Protein AF-A0A820NZB7-F1 (afdb_monomer_lite)

Radius of gyration: 12.85 Å; chains: 1; bounding box: 28×29×35 Å

Organism: NCBI:txid392033

pLDDT: mean 84.29, std 10.41, range [55.25, 95.19]

Foldseek 3Di:
DKDKDDPPVVPDPQKIKIKDAAAAPDKDKDKDFAPDVPKAFQFKDKPHRTQDGPVDPPPRDPQWDWDADPVRNMIIIIHHGDIIIMMTHMD

Sequence (91 aa):
LVSYTRDERDTISNSILLRVTIPPNAQARIMFEPLFVGGQCKALIEGNKVIWSSDVNTMNDQGFSIEKDSTTGLMTVHIGSGQYEFQALWQ

Structure (mmCIF, N/CA/C/O backbone):
data_AF-A0A820NZB7-F1
#
_entry.id   AF-A0A820NZB7-F1
#
loop_
_atom_site.group_PDB
_atom_site.id
_atom_site.type_symbol
_atom_site.label_atom_id
_atom_site.label_alt_id
_atom_site.label_comp_id
_atom_site.label_asym_id
_atom_site.label_entity_id
_atom_site.label_seq_id
_atom_site.pdbx_PDB_ins_code
_atom_site.Cartn_x
_atom_site.Cartn_y
_atom_site.Cartn_z
_atom_site.occupancy
_atom_site.B_iso_or_equiv
_atom_site.auth_seq_id
_atom_site.auth_comp_id
_atom_site.auth_asym_id
_atom_site.auth_atom_id
_atom_site.pdbx_PDB_model_num
ATOM 1 N N . LEU A 1 1 ? 5.450 -9.716 -8.973 1.00 75.88 1 LEU A N 1
ATOM 2 C CA . LEU A 1 1 ? 5.278 -10.589 -7.786 1.00 75.88 1 LEU A CA 1
ATOM 3 C C . LEU A 1 1 ? 4.432 -9.825 -6.783 1.00 75.88 1 LEU A C 1
ATOM 5 O O . LEU A 1 1 ? 4.680 -8.636 -6.614 1.00 75.88 1 LEU A O 1
ATOM 9 N N . VAL A 1 2 ? 3.438 -10.470 -6.179 1.00 82.62 2 VAL A N 1
ATOM 10 C CA . VAL A 1 2 ? 2.617 -9.887 -5.111 1.00 82.62 2 VAL A CA 1
ATOM 11 C C . VAL A 1 2 ? 2.697 -10.841 -3.930 1.00 82.62 2 VAL A C 1
ATOM 13 O O . VAL A 1 2 ? 2.469 -12.037 -4.106 1.00 82.62 2 VAL A O 1
ATOM 16 N N . SER A 1 3 ? 3.044 -10.336 -2.754 1.00 84.62 3 SER A N 1
ATOM 17 C CA . SER A 1 3 ? 2.948 -11.091 -1.509 1.00 84.62 3 SER A CA 1
ATOM 18 C C . SER A 1 3 ? 2.367 -10.211 -0.418 1.00 84.62 3 SER A C 1
ATOM 20 O O . SER A 1 3 ? 2.636 -9.013 -0.354 1.00 84.62 3 SER A O 1
ATOM 22 N N . TYR A 1 4 ? 1.545 -10.809 0.434 1.00 81.62 4 TYR A N 1
ATOM 23 C CA . TYR A 1 4 ? 0.967 -10.133 1.582 1.00 81.62 4 TYR A CA 1
ATOM 24 C C . TYR A 1 4 ? 1.267 -10.940 2.837 1.00 81.62 4 TYR A C 1
ATOM 26 O O . TYR A 1 4 ? 1.377 -12.168 2.806 1.00 81.62 4 TYR A O 1
ATOM 34 N N . THR A 1 5 ? 1.418 -10.243 3.950 1.00 79.25 5 THR A N 1
ATOM 35 C CA . THR A 1 5 ? 1.598 -10.848 5.261 1.00 79.25 5 THR A CA 1
ATOM 36 C C . THR A 1 5 ? 0.817 -9.999 6.247 1.00 79.25 5 THR A C 1
ATOM 38 O O . THR A 1 5 ? 0.997 -8.783 6.328 1.00 79.25 5 THR A O 1
ATOM 41 N N . ARG A 1 6 ? -0.107 -10.633 6.968 1.00 73.00 6 ARG A N 1
ATOM 42 C CA . ARG A 1 6 ? -0.639 -10.035 8.191 1.00 73.00 6 ARG A CA 1
ATOM 43 C C . ARG A 1 6 ? 0.522 -9.988 9.175 1.00 73.00 6 ARG A C 1
ATOM 45 O O . ARG A 1 6 ? 1.294 -10.938 9.194 1.00 73.00 6 ARG A O 1
ATOM 52 N N . ASP A 1 7 ? 0.693 -8.917 9.939 1.00 65.12 7 ASP A N 1
ATOM 53 C CA . ASP A 1 7 ? 1.751 -8.896 10.953 1.00 65.12 7 ASP A CA 1
ATOM 54 C C . ASP A 1 7 ? 1.447 -9.958 12.032 1.00 65.12 7 ASP A C 1
ATOM 56 O O . ASP A 1 7 ? 0.738 -9.704 12.998 1.00 65.12 7 ASP A O 1
ATOM 60 N N . GLU A 1 8 ? 1.916 -11.194 11.826 1.00 55.25 8 GLU A N 1
ATOM 61 C CA . GLU A 1 8 ? 1.650 -12.364 12.682 1.00 55.25 8 GLU A CA 1
ATOM 62 C C . GLU A 1 8 ? 2.309 -12.244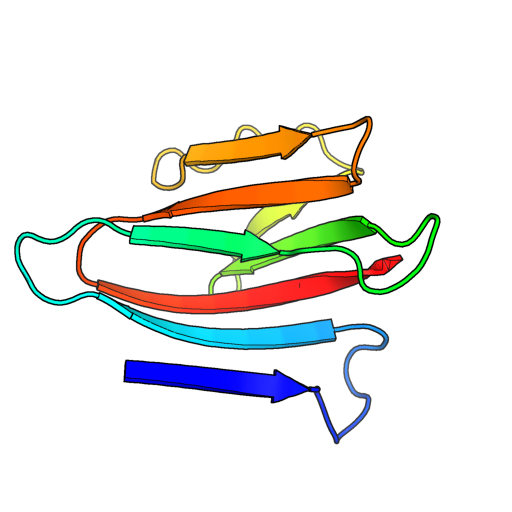 14.061 1.00 55.25 8 GLU A C 1
ATOM 64 O O . GLU A 1 8 ? 2.067 -13.064 14.944 1.00 55.25 8 GLU A O 1
ATOM 69 N N . ARG A 1 9 ? 3.165 -11.233 14.245 1.00 61.38 9 ARG A N 1
ATOM 70 C CA . ARG A 1 9 ? 3.829 -10.944 15.516 1.00 61.38 9 ARG A CA 1
ATOM 71 C C . ARG A 1 9 ? 3.055 -9.943 16.370 1.00 61.38 9 ARG A C 1
ATOM 73 O O . ARG A 1 9 ? 3.526 -9.639 17.463 1.00 61.38 9 ARG A O 1
ATOM 80 N N . ASP A 1 10 ? 1.917 -9.434 15.879 1.00 56.62 10 ASP A N 1
ATOM 81 C CA . ASP A 1 10 ? 1.092 -8.406 16.533 1.00 56.62 10 ASP A CA 1
ATOM 82 C C . ASP A 1 10 ? 1.902 -7.178 16.993 1.00 56.62 10 ASP A C 1
ATOM 84 O O . ASP A 1 10 ? 1.495 -6.443 17.894 1.00 56.62 10 ASP A O 1
ATOM 88 N N . THR A 1 11 ? 3.058 -6.914 16.371 1.00 66.62 11 THR A N 1
ATOM 89 C CA . THR A 1 11 ? 3.874 -5.746 16.714 1.00 66.62 11 THR A CA 1
ATOM 90 C C . THR A 1 11 ? 3.144 -4.450 16.389 1.00 66.62 11 THR A C 1
ATOM 92 O O . THR A 1 11 ? 3.301 -3.463 17.109 1.00 66.62 11 THR A O 1
ATOM 95 N N . ILE A 1 12 ? 2.317 -4.459 15.338 1.00 72.44 12 ILE A N 1
ATOM 96 C CA . ILE A 1 12 ? 1.436 -3.353 14.972 1.00 72.44 12 ILE A CA 1
ATOM 97 C C . ILE A 1 12 ? 0.027 -3.901 14.717 1.00 72.44 12 ILE A C 1
ATOM 99 O O . ILE A 1 12 ? -0.252 -4.512 13.679 1.00 72.44 12 ILE A O 1
ATOM 103 N N . SER A 1 13 ? -0.871 -3.667 15.677 1.00 77.75 13 SER A N 1
ATOM 104 C CA . SER A 1 13 ? -2.263 -4.118 15.615 1.00 77.75 13 SER A CA 1
ATOM 105 C C . SER A 1 13 ? -2.985 -3.587 14.373 1.00 77.75 13 SER A C 1
ATOM 107 O O . SER A 1 13 ? -2.791 -2.442 13.967 1.00 77.75 13 SER A O 1
ATOM 109 N N . ASN A 1 14 ? -3.854 -4.422 13.796 1.00 84.00 14 ASN A N 1
ATOM 110 C CA . ASN A 1 14 ? -4.680 -4.102 12.625 1.00 84.00 14 ASN A CA 1
ATOM 111 C C . ASN A 1 14 ? -3.876 -3.631 11.402 1.00 84.00 14 ASN A C 1
ATOM 113 O O . ASN A 1 14 ? -4.323 -2.759 10.658 1.00 84.00 14 ASN A O 1
ATOM 117 N N . SER A 1 15 ? -2.695 -4.215 11.182 1.00 87.44 15 SER A N 1
ATOM 118 C CA . SER A 1 15 ? -1.845 -3.888 10.039 1.00 87.44 15 SER A CA 1
ATOM 119 C C . SER A 1 15 ? -1.739 -5.019 9.014 1.00 87.44 15 SER A C 1
ATOM 121 O O . SER A 1 15 ? -1.793 -6.209 9.342 1.00 87.44 15 SER A O 1
ATOM 123 N N . ILE A 1 16 ? -1.589 -4.634 7.747 1.00 87.75 16 ILE A N 1
ATOM 124 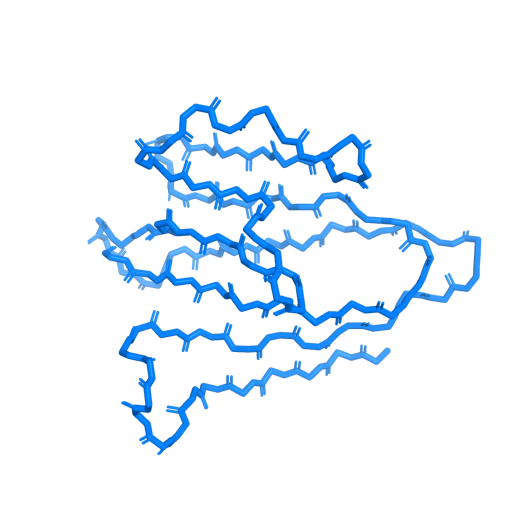C CA . ILE A 1 16 ? -1.272 -5.534 6.635 1.00 87.75 16 ILE A CA 1
ATOM 125 C C . ILE A 1 16 ? -0.004 -5.023 5.964 1.00 87.75 16 ILE A C 1
ATOM 127 O O . ILE A 1 16 ? 0.046 -3.863 5.554 1.00 87.75 16 ILE A O 1
ATOM 131 N N . LEU A 1 17 ? 0.991 -5.899 5.816 1.00 89.75 17 LEU A N 1
ATOM 132 C CA . LEU A 1 17 ? 2.182 -5.646 5.015 1.00 89.75 17 LEU A CA 1
ATOM 133 C C . LEU A 1 17 ? 1.986 -6.240 3.616 1.00 89.75 17 LEU A C 1
ATOM 135 O O . LEU A 1 17 ? 1.792 -7.446 3.459 1.00 89.75 17 LEU A O 1
ATOM 139 N N . LEU A 1 18 ? 2.051 -5.394 2.596 1.00 91.19 18 LEU A N 1
ATOM 140 C CA . LEU A 1 18 ? 1.934 -5.755 1.191 1.00 91.19 18 LEU A CA 1
ATOM 141 C C . LEU A 1 18 ? 3.243 -5.438 0.476 1.00 91.19 18 LEU A C 1
ATOM 143 O O . LEU A 1 18 ? 3.678 -4.292 0.426 1.00 91.19 18 LEU A O 1
ATOM 147 N N . ARG A 1 19 ? 3.836 -6.452 -0.148 1.00 93.12 19 ARG A N 1
ATOM 148 C CA . ARG A 1 19 ? 5.002 -6.304 -1.016 1.00 93.12 19 ARG A CA 1
ATOM 149 C C . ARG A 1 19 ? 4.590 -6.524 -2.454 1.00 93.12 19 ARG A C 1
ATOM 151 O O . ARG A 1 19 ? 3.986 -7.542 -2.804 1.00 93.12 19 ARG A O 1
ATOM 158 N N . VAL A 1 20 ? 4.949 -5.577 -3.305 1.00 93.00 20 VAL A N 1
ATOM 159 C CA . VAL A 1 20 ? 4.611 -5.623 -4.721 1.00 93.00 20 VAL A CA 1
ATOM 160 C C . VAL A 1 20 ? 5.836 -5.314 -5.571 1.00 93.00 20 VAL A C 1
ATOM 162 O O . VAL A 1 20 ? 6.682 -4.486 -5.239 1.00 93.00 20 VAL A O 1
ATOM 165 N N . THR A 1 21 ? 5.939 -6.001 -6.701 1.00 95.12 21 THR A N 1
ATOM 166 C CA . THR A 1 21 ? 6.912 -5.692 -7.747 1.00 95.12 21 THR A CA 1
ATOM 167 C C . THR A 1 21 ? 6.175 -5.497 -9.056 1.00 95.12 21 THR A C 1
ATOM 169 O O . THR A 1 21 ? 5.592 -6.456 -9.579 1.00 95.12 21 THR A O 1
ATOM 172 N N . ILE A 1 22 ? 6.229 -4.270 -9.569 1.00 94.44 22 ILE A N 1
ATOM 173 C CA . ILE A 1 22 ? 5.655 -3.863 -10.849 1.00 94.44 22 ILE A CA 1
ATOM 174 C C . ILE A 1 22 ? 6.766 -3.891 -11.905 1.00 94.44 22 ILE A C 1
ATOM 176 O O . ILE A 1 22 ? 7.812 -3.269 -11.694 1.00 94.44 22 ILE A O 1
ATOM 180 N N . PRO A 1 23 ? 6.586 -4.625 -13.019 1.00 94.81 23 PRO A N 1
ATOM 181 C CA . PRO A 1 23 ? 7.619 -4.754 -14.040 1.00 94.81 23 PRO A CA 1
ATOM 182 C C . PRO A 1 23 ? 7.929 -3.408 -14.723 1.00 94.81 23 PRO A C 1
ATOM 184 O O . PRO A 1 23 ? 7.116 -2.482 -14.662 1.00 94.81 23 PRO A O 1
ATOM 187 N N . PRO A 1 24 ? 9.090 -3.284 -15.396 1.00 95.19 24 PRO A N 1
ATOM 188 C CA . PRO A 1 24 ? 9.434 -2.090 -16.166 1.00 95.19 24 PRO A CA 1
ATOM 189 C C . PRO A 1 24 ? 8.354 -1.726 -17.190 1.00 95.19 24 PRO A C 1
ATOM 191 O O . PRO A 1 24 ? 7.765 -2.610 -17.810 1.00 95.19 24 PRO A O 1
ATOM 194 N N . ASN A 1 25 ? 8.135 -0.423 -17.394 1.00 93.38 25 ASN A N 1
ATOM 195 C CA . ASN A 1 25 ? 7.141 0.126 -18.328 1.00 93.38 25 ASN A CA 1
ATOM 196 C C . ASN A 1 25 ? 5.685 -0.288 -18.036 1.00 93.38 25 ASN A C 1
ATOM 198 O O . ASN A 1 25 ? 4.849 -0.274 -18.938 1.00 93.38 25 ASN A O 1
ATOM 202 N N . ALA A 1 26 ? 5.370 -0.641 -16.788 1.00 93.50 26 ALA A N 1
ATOM 203 C CA . ALA A 1 26 ? 4.011 -0.928 -16.347 1.00 93.50 26 ALA A CA 1
ATOM 204 C C . ALA A 1 26 ? 3.559 0.036 -15.245 1.00 93.50 26 ALA A C 1
ATOM 206 O O . ALA A 1 26 ? 4.365 0.606 -14.509 1.00 93.50 26 ALA A O 1
ATOM 207 N N . GLN A 1 27 ? 2.244 0.193 -15.137 1.00 92.75 27 GLN A N 1
ATOM 208 C CA . GLN A 1 27 ? 1.572 0.892 -14.049 1.00 92.75 27 GLN A CA 1
ATOM 209 C C . GLN A 1 27 ? 0.604 -0.074 -13.379 1.00 92.75 27 GLN A C 1
ATOM 211 O O . GLN A 1 27 ? 0.097 -0.999 -14.018 1.00 92.75 27 GLN A O 1
ATOM 216 N N . ALA A 1 28 ? 0.341 0.144 -12.098 1.00 92.38 28 ALA A N 1
ATOM 217 C CA . ALA A 1 28 ? -0.600 -0.662 -11.346 1.00 92.38 28 ALA A CA 1
ATOM 218 C C . ALA A 1 28 ? -1.440 0.187 -10.398 1.00 92.38 28 ALA A C 1
ATOM 220 O O . ALA A 1 28 ? -1.065 1.290 -9.996 1.00 92.38 28 ALA A O 1
ATOM 221 N N . ARG A 1 29 ? -2.594 -0.376 -10.043 1.00 93.94 29 ARG A N 1
ATOM 222 C CA . ARG A 1 29 ? -3.493 0.147 -9.022 1.00 93.94 29 ARG A CA 1
ATOM 223 C C . ARG A 1 29 ? -3.560 -0.878 -7.908 1.00 93.94 29 ARG A C 1
ATOM 225 O O . ARG A 1 29 ? -3.873 -2.039 -8.164 1.00 93.94 29 ARG A O 1
ATOM 232 N N . ILE A 1 30 ? -3.247 -0.448 -6.696 1.00 92.12 30 ILE A N 1
ATOM 233 C CA . ILE A 1 30 ? -3.411 -1.261 -5.496 1.00 92.12 30 ILE A CA 1
ATOM 234 C C . ILE A 1 30 ? -4.647 -0.765 -4.781 1.00 92.12 30 ILE A C 1
ATOM 236 O O . ILE A 1 30 ? -4.760 0.424 -4.499 1.00 92.12 30 ILE A O 1
ATOM 240 N N . MET A 1 31 ? -5.560 -1.686 -4.506 1.00 91.88 31 MET A N 1
ATOM 241 C CA . MET A 1 31 ? -6.823 -1.403 -3.849 1.00 91.88 31 MET A CA 1
ATOM 242 C C . MET A 1 31 ? -6.801 -2.025 -2.456 1.00 91.88 31 MET A C 1
ATOM 244 O O . MET A 1 31 ? -6.598 -3.229 -2.311 1.00 91.88 31 MET A O 1
ATOM 248 N N . PHE A 1 32 ? -6.984 -1.191 -1.440 1.00 90.00 32 PHE A N 1
ATOM 249 C CA . PHE A 1 32 ? -7.166 -1.607 -0.057 1.00 90.00 32 PHE A CA 1
ATOM 250 C C . PHE A 1 32 ? -8.658 -1.538 0.254 1.00 90.00 32 PHE A C 1
ATOM 252 O O . PHE A 1 32 ? -9.211 -0.464 0.504 1.00 90.00 32 PHE A O 1
ATOM 259 N N . GLU A 1 33 ? -9.304 -2.699 0.185 1.00 88.19 33 GLU A N 1
ATOM 260 C CA . GLU A 1 33 ? -10.735 -2.862 0.422 1.00 88.19 33 GLU A CA 1
ATOM 261 C C . GLU A 1 33 ? -11.014 -3.161 1.900 1.00 88.19 33 GLU A C 1
ATOM 263 O O . GLU A 1 33 ? -10.338 -4.007 2.496 1.00 88.19 33 GLU A O 1
ATOM 268 N N . PRO A 1 34 ? -12.004 -2.498 2.514 1.00 84.31 34 PRO A N 1
ATOM 269 C CA . PRO A 1 34 ? -12.388 -2.810 3.878 1.00 84.31 34 PRO A CA 1
ATOM 270 C C . PRO A 1 34 ? -13.087 -4.168 3.960 1.00 84.31 34 PRO A C 1
ATOM 272 O O . PRO A 1 34 ? -14.045 -4.444 3.243 1.00 84.31 34 PRO A O 1
ATOM 275 N N . LEU A 1 35 ? -12.616 -5.019 4.875 1.00 78.31 35 LEU A N 1
ATOM 276 C CA . LEU A 1 35 ? -13.166 -6.366 5.084 1.00 78.31 35 LEU A CA 1
ATOM 27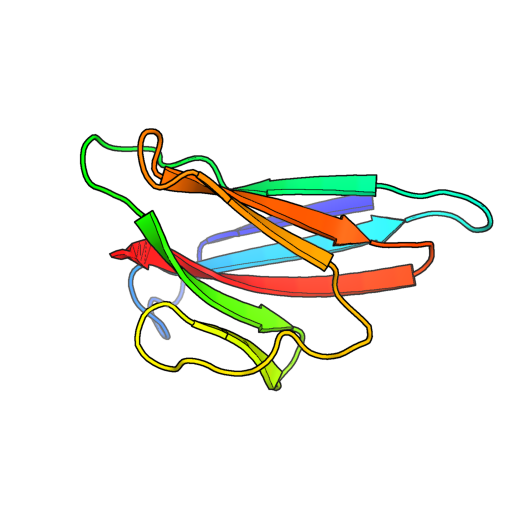7 C C . LEU A 1 35 ? -14.438 -6.376 5.947 1.00 78.31 35 LEU A C 1
ATOM 279 O O . LEU A 1 35 ? -15.178 -7.358 5.947 1.00 78.31 35 LEU A O 1
ATOM 283 N N . PHE A 1 36 ? -14.686 -5.299 6.693 1.00 78.94 36 PHE A N 1
ATOM 284 C CA . PHE A 1 36 ? -15.812 -5.173 7.614 1.00 78.94 36 PHE A CA 1
ATOM 285 C C . PHE A 1 36 ? -16.499 -3.823 7.436 1.00 78.94 36 PHE A C 1
ATOM 287 O O . PHE A 1 36 ? -15.858 -2.822 7.113 1.00 78.94 36 PHE A O 1
ATOM 294 N N . VAL A 1 37 ? -17.806 -3.788 7.699 1.00 76.00 37 VAL A N 1
ATOM 295 C CA . VAL A 1 37 ? -18.591 -2.550 7.677 1.00 76.00 37 VAL A CA 1
ATOM 296 C C . VAL A 1 37 ? -18.021 -1.571 8.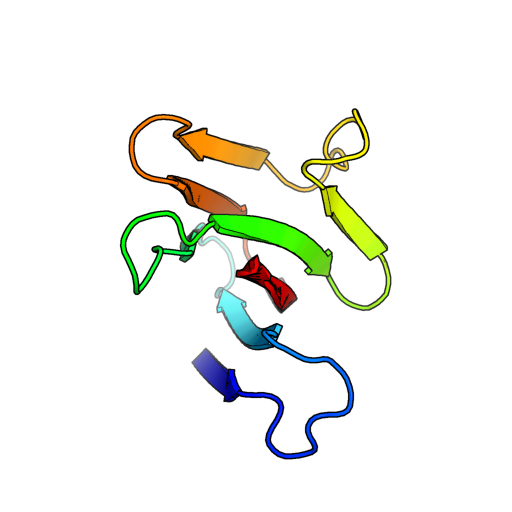705 1.00 76.00 37 VAL A C 1
ATOM 298 O O . VAL A 1 37 ? -17.913 -1.902 9.882 1.00 76.00 37 VAL A O 1
ATOM 301 N N . GLY A 1 38 ? -17.657 -0.372 8.249 1.00 76.19 38 GLY A N 1
ATOM 302 C CA . GLY A 1 38 ? -17.054 0.675 9.079 1.00 76.19 38 GLY A CA 1
ATOM 303 C C . GLY A 1 38 ? -15.532 0.586 9.224 1.00 76.19 38 GLY A C 1
ATOM 304 O O . 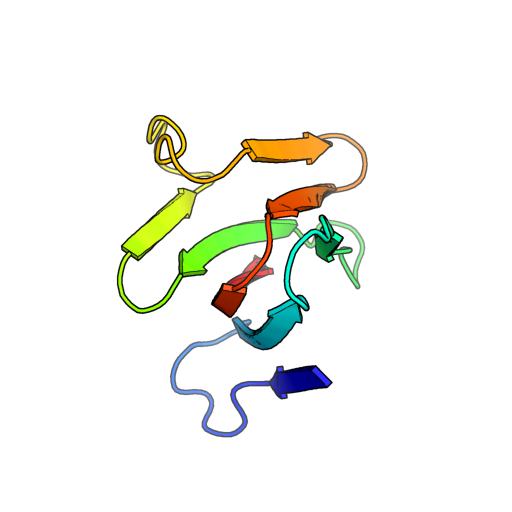GLY A 1 38 ? -14.932 1.562 9.667 1.00 76.19 38 GLY A O 1
ATOM 305 N N . GLY A 1 39 ? -14.914 -0.524 8.803 1.00 82.38 39 GLY A N 1
ATOM 306 C CA . GLY A 1 39 ? -13.462 -0.637 8.732 1.00 82.38 39 GLY A CA 1
ATOM 307 C C . GLY A 1 39 ? -12.913 0.274 7.641 1.00 82.38 39 GLY A C 1
ATOM 308 O O . GLY A 1 39 ? -13.474 0.347 6.551 1.00 82.38 39 GLY A O 1
ATOM 309 N N . GLN A 1 40 ? -11.824 0.983 7.912 1.00 86.88 40 GLN A N 1
ATOM 310 C CA . GLN A 1 40 ? -11.189 1.833 6.907 1.00 86.88 40 GLN A CA 1
ATOM 311 C C . GLN A 1 40 ? -9.685 1.940 7.117 1.00 86.88 40 GLN A C 1
ATOM 313 O O . GLN A 1 40 ? -9.178 1.848 8.235 1.00 86.88 40 GLN A O 1
ATOM 318 N N . CYS A 1 41 ? -8.965 2.194 6.025 1.00 88.69 41 CYS A N 1
ATOM 319 C CA . CYS A 1 41 ? -7.553 2.522 6.114 1.00 88.69 41 CYS A CA 1
ATOM 320 C C . CYS A 1 41 ? -7.398 3.850 6.877 1.00 88.69 41 CYS A C 1
ATOM 322 O O . CYS A 1 41 ? -7.957 4.885 6.484 1.00 88.69 41 CYS A O 1
ATOM 324 N N . LYS A 1 42 ? -6.670 3.790 7.993 1.00 89.31 42 LYS A N 1
ATOM 325 C CA . LYS A 1 42 ? -6.297 4.922 8.842 1.00 89.31 42 LYS A CA 1
ATOM 326 C C . LYS A 1 42 ? -5.015 5.579 8.353 1.00 89.31 42 LYS A C 1
ATOM 328 O O . LYS A 1 42 ? -4.929 6.801 8.314 1.00 89.31 42 LYS A O 1
ATOM 333 N N . ALA A 1 43 ? -4.028 4.776 7.977 1.00 90.31 43 ALA A N 1
ATOM 334 C CA . ALA A 1 43 ? -2.762 5.274 7.470 1.00 90.31 43 ALA A CA 1
ATOM 335 C C . ALA A 1 43 ? -2.110 4.261 6.535 1.00 90.31 43 ALA A C 1
ATOM 337 O O . ALA A 1 43 ? -2.262 3.050 6.700 1.00 90.31 43 ALA A O 1
ATOM 338 N N . LEU A 1 44 ? -1.359 4.789 5.577 1.00 90.94 44 LEU A N 1
ATOM 339 C CA . LEU A 1 44 ? -0.567 4.019 4.640 1.00 90.94 44 LEU A CA 1
ATOM 340 C C . LEU A 1 44 ? 0.887 4.480 4.725 1.00 90.94 44 LEU A C 1
ATOM 342 O O . LEU A 1 44 ? 1.191 5.669 4.585 1.00 90.94 44 LEU A O 1
ATOM 346 N N . ILE A 1 45 ? 1.773 3.522 4.966 1.00 91.12 45 ILE A N 1
ATOM 347 C CA . ILE A 1 45 ? 3.210 3.730 5.123 1.00 91.12 45 ILE A CA 1
ATOM 348 C C . ILE A 1 45 ? 3.911 2.983 3.992 1.00 91.12 45 ILE A C 1
ATOM 350 O O . ILE A 1 45 ? 3.565 1.839 3.712 1.00 91.12 45 ILE A O 1
ATOM 354 N N . GLU A 1 46 ? 4.881 3.618 3.345 1.00 90.38 46 GLU A N 1
ATOM 355 C CA . GLU A 1 46 ? 5.788 2.970 2.397 1.00 90.38 46 GLU A CA 1
ATOM 356 C C . GLU A 1 46 ? 7.203 3.001 2.985 1.00 90.38 46 GLU A C 1
ATOM 358 O O . GLU A 1 46 ? 7.706 4.067 3.359 1.00 90.38 46 GLU A O 1
ATOM 363 N N . GLY A 1 47 ? 7.794 1.820 3.195 1.00 84.25 47 GLY A N 1
ATOM 364 C CA . GLY A 1 47 ? 9.021 1.672 3.981 1.00 84.25 47 GLY A CA 1
ATOM 365 C C . GLY A 1 47 ? 8.869 2.268 5.390 1.00 84.25 47 GLY A C 1
ATOM 366 O O . GLY A 1 47 ? 8.178 1.710 6.233 1.00 84.25 47 GLY A O 1
ATOM 367 N N . ASN A 1 48 ? 9.484 3.432 5.634 1.00 82.75 48 ASN A N 1
ATOM 368 C CA . ASN A 1 48 ? 9.400 4.171 6.907 1.00 82.75 48 ASN A CA 1
ATOM 369 C C . ASN A 1 48 ? 8.693 5.536 6.782 1.00 82.75 48 ASN A C 1
ATOM 371 O O . ASN A 1 48 ? 8.781 6.366 7.690 1.00 82.75 48 ASN A O 1
ATOM 375 N N . LYS A 1 49 ? 8.030 5.811 5.653 1.00 87.25 49 LYS A N 1
ATOM 376 C CA . LYS A 1 49 ? 7.399 7.104 5.366 1.00 87.25 49 LYS A CA 1
ATOM 377 C C . LYS A 1 49 ? 5.883 6.968 5.316 1.00 87.25 49 LYS A C 1
ATOM 379 O O . LYS A 1 49 ? 5.350 6.176 4.548 1.00 87.25 49 LYS A O 1
ATOM 384 N N . VAL A 1 50 ? 5.179 7.787 6.095 1.00 88.81 50 VAL A N 1
ATOM 385 C CA . VAL A 1 50 ? 3.721 7.928 5.969 1.00 88.81 50 VAL A CA 1
ATOM 386 C C . VAL A 1 50 ? 3.430 8.639 4.650 1.00 88.81 50 VAL A C 1
ATOM 388 O O . VAL A 1 50 ? 3.768 9.812 4.494 1.00 88.81 50 VAL A O 1
ATOM 391 N N . ILE A 1 51 ? 2.827 7.922 3.704 1.00 89.94 51 ILE A N 1
ATOM 392 C CA . ILE A 1 51 ? 2.441 8.471 2.397 1.00 89.94 51 ILE A CA 1
ATOM 393 C C . ILE A 1 51 ? 0.993 8.963 2.391 1.00 89.94 51 ILE A C 1
ATOM 395 O O . ILE A 1 51 ? 0.642 9.804 1.568 1.00 89.94 51 ILE A O 1
ATOM 399 N N . TRP A 1 52 ? 0.175 8.481 3.333 1.00 89.94 52 TRP A N 1
ATOM 400 C CA . TRP A 1 52 ? -1.188 8.951 3.559 1.00 89.94 52 TRP A CA 1
ATOM 401 C C . TRP A 1 52 ? -1.651 8.671 4.997 1.00 89.94 52 TRP A C 1
ATOM 403 O O . TRP A 1 52 ? -1.287 7.652 5.586 1.00 89.94 52 TRP A O 1
ATOM 413 N N . SER A 1 53 ? -2.480 9.553 5.560 1.00 88.88 53 SER A N 1
ATOM 414 C CA . SER A 1 53 ? -3.121 9.379 6.871 1.00 88.88 53 SER A CA 1
ATOM 415 C C . SER A 1 53 ? -4.483 10.074 6.906 1.00 88.88 53 SER A C 1
ATOM 417 O O . SER A 1 53 ? -4.650 11.126 6.293 1.00 88.88 53 SER A O 1
ATOM 419 N N . SER A 1 54 ? -5.447 9.522 7.648 1.00 85.44 54 SER A N 1
ATOM 420 C CA . SER A 1 54 ? -6.737 10.173 7.907 1.00 85.44 54 SER A CA 1
ATOM 421 C C . SER A 1 54 ? -6.630 11.370 8.849 1.00 85.44 54 SER A C 1
ATOM 423 O O . SER A 1 54 ? -7.467 12.267 8.791 1.00 85.44 54 SER A O 1
ATOM 425 N N . ASP A 1 55 ? -5.629 11.363 9.731 1.00 80.88 55 ASP A N 1
ATOM 426 C CA . ASP A 1 55 ? -5.532 12.300 10.858 1.00 80.88 55 ASP A CA 1
ATOM 427 C C . ASP A 1 55 ? -4.732 13.556 10.492 1.00 80.88 55 ASP A C 1
ATOM 429 O O . ASP A 1 55 ? -4.832 14.592 11.149 1.00 80.88 55 ASP A O 1
ATOM 433 N N . VAL A 1 56 ? -3.920 13.468 9.437 1.00 71.19 56 VAL A N 1
ATOM 434 C CA . VAL A 1 56 ? -3.034 14.540 8.999 1.00 71.19 56 VAL A CA 1
ATOM 435 C C . VAL A 1 56 ? -3.367 14.860 7.556 1.00 71.19 56 VAL A C 1
ATOM 437 O O . VAL A 1 56 ? -3.355 13.982 6.697 1.00 71.19 56 VAL A O 1
ATOM 440 N N . ASN A 1 57 ? -3.584 16.144 7.273 1.00 60.69 57 ASN A N 1
ATOM 441 C CA . ASN A 1 57 ? -3.679 16.665 5.911 1.00 60.69 57 ASN A CA 1
ATOM 442 C C . ASN A 1 57 ? -2.273 16.719 5.275 1.00 60.69 57 ASN A C 1
ATOM 444 O O . ASN A 1 57 ? -1.805 17.753 4.802 1.00 60.69 57 ASN A O 1
ATOM 448 N N . THR A 1 58 ? -1.540 15.610 5.377 1.00 58.03 58 THR A N 1
ATOM 449 C CA . THR A 1 58 ? -0.265 15.387 4.713 1.00 58.03 58 THR A CA 1
ATOM 450 C C . THR A 1 58 ? -0.561 15.463 3.230 1.00 58.03 58 THR A C 1
ATOM 452 O O . THR A 1 58 ? -1.297 14.627 2.710 1.00 58.03 58 THR A O 1
ATOM 455 N N . MET A 1 59 ? -0.038 16.493 2.557 1.00 57.78 59 MET A N 1
ATOM 456 C CA . MET A 1 59 ? 0.002 16.501 1.099 1.00 57.78 59 MET A CA 1
ATOM 457 C C . MET A 1 59 ? 0.605 15.162 0.687 1.00 57.78 59 MET A C 1
ATOM 459 O O . MET A 1 59 ? 1.725 14.863 1.111 1.00 57.78 59 MET A O 1
ATOM 463 N N . ASN A 1 60 ? -0.171 14.353 -0.044 1.00 61.19 60 ASN A N 1
ATOM 464 C CA . ASN A 1 60 ? 0.289 13.085 -0.595 1.00 61.19 60 ASN A CA 1
ATOM 465 C C . ASN A 1 60 ? 1.697 13.306 -1.141 1.00 61.19 60 ASN A C 1
ATOM 467 O O . ASN A 1 60 ? 1.936 14.278 -1.867 1.00 61.19 60 ASN A O 1
ATOM 471 N N . ASP A 1 61 ? 2.632 12.458 -0.727 1.00 65.75 61 ASP A N 1
ATOM 472 C CA . ASP A 1 61 ? 3.992 12.538 -1.231 1.00 65.75 61 ASP A CA 1
ATOM 473 C C . ASP A 1 61 ? 3.946 12.581 -2.765 1.00 65.75 61 ASP A C 1
ATOM 475 O O . ASP A 1 61 ? 3.217 11.796 -3.368 1.00 65.75 61 ASP A O 1
ATOM 479 N N . GLN A 1 62 ? 4.674 13.504 -3.405 1.00 64.12 62 GLN A N 1
ATOM 480 C CA . GLN A 1 62 ? 4.517 13.796 -4.843 1.00 64.12 62 GLN A CA 1
ATOM 481 C C . GLN A 1 62 ? 4.755 12.567 -5.746 1.00 64.12 62 GLN A C 1
ATOM 483 O O . GLN A 1 62 ? 4.390 12.586 -6.919 1.00 64.12 62 GLN A O 1
ATOM 488 N N . GLY A 1 63 ? 5.356 11.502 -5.204 1.00 71.19 63 GLY A N 1
ATOM 489 C CA . GLY A 1 63 ? 5.550 10.216 -5.872 1.00 71.19 63 GLY A CA 1
ATOM 490 C C . GLY A 1 63 ? 4.348 9.262 -5.856 1.00 71.19 63 GLY A C 1
ATOM 491 O O . GLY A 1 63 ? 4.381 8.276 -6.588 1.00 71.19 63 GLY A O 1
ATOM 492 N N . PHE A 1 64 ? 3.297 9.527 -5.070 1.00 82.12 64 PHE A N 1
ATOM 493 C CA . PHE A 1 64 ? 2.132 8.648 -4.937 1.00 82.12 64 PHE A CA 1
ATOM 494 C C . PHE A 1 64 ? 0.826 9.398 -5.205 1.00 82.12 64 PHE A C 1
ATOM 496 O O . PHE A 1 64 ? 0.502 10.394 -4.560 1.00 82.12 64 PHE A O 1
ATOM 503 N N . SER A 1 65 ? 0.028 8.874 -6.135 1.00 89.12 65 SER A N 1
ATOM 504 C CA . SER A 1 65 ? -1.352 9.317 -6.336 1.00 89.12 65 SER A CA 1
ATOM 505 C C . SER A 1 65 ? -2.278 8.367 -5.578 1.00 89.12 65 SER A C 1
ATOM 507 O O . SER A 1 65 ? -2.303 7.164 -5.842 1.00 89.12 65 SER A O 1
ATOM 509 N N . ILE A 1 66 ? -2.970 8.908 -4.573 1.00 90.12 66 ILE A N 1
ATOM 510 C CA . ILE A 1 66 ? -3.802 8.150 -3.635 1.00 90.12 66 ILE A CA 1
ATOM 511 C C . ILE A 1 66 ? -5.214 8.724 -3.662 1.00 90.12 66 ILE A C 1
ATOM 513 O O . ILE A 1 66 ? -5.414 9.917 -3.427 1.00 90.12 66 ILE A O 1
ATOM 517 N N . GLU A 1 67 ? -6.182 7.852 -3.920 1.00 90.19 67 GLU A N 1
ATOM 518 C CA . GLU A 1 67 ? -7.611 8.144 -3.922 1.00 90.19 67 GLU A CA 1
ATOM 519 C C . GLU A 1 67 ? -8.272 7.404 -2.755 1.00 90.19 67 GLU A C 1
ATOM 521 O O . GLU A 1 67 ? -8.002 6.223 -2.528 1.00 90.19 67 GLU A O 1
ATOM 526 N N . LYS A 1 68 ? -9.154 8.082 -2.016 1.00 87.06 68 LYS A N 1
ATOM 527 C CA . LYS A 1 68 ? -9.985 7.460 -0.979 1.00 87.06 68 LYS A CA 1
ATOM 528 C C . LYS A 1 68 ? -11.450 7.754 -1.256 1.00 87.06 68 LYS A C 1
ATOM 530 O O . LYS A 1 68 ? -11.844 8.915 -1.333 1.00 87.06 68 LYS A O 1
ATOM 535 N N . ASP A 1 69 ? -12.250 6.702 -1.340 1.00 87.00 69 ASP A N 1
ATOM 536 C CA . ASP A 1 69 ? -13.701 6.800 -1.368 1.00 87.00 69 ASP A CA 1
ATOM 537 C C . ASP A 1 69 ? -14.229 6.811 0.072 1.00 87.00 69 ASP A C 1
ATOM 539 O O . ASP A 1 69 ? -14.098 5.843 0.824 1.00 87.00 69 ASP A O 1
ATOM 543 N N . SER A 1 70 ? -14.811 7.93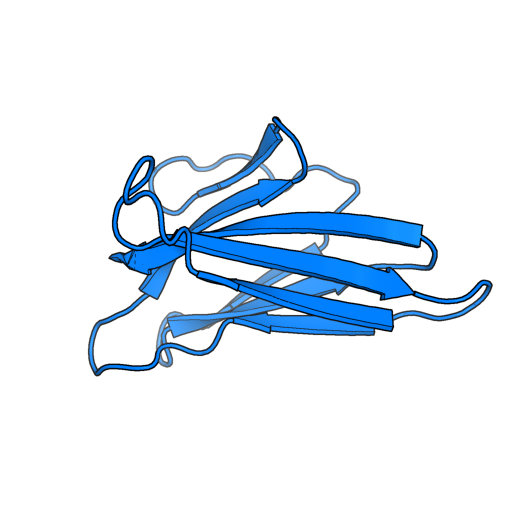7 0.478 1.00 81.44 70 SER A N 1
ATOM 544 C CA . SER A 1 70 ? -15.390 8.121 1.811 1.00 81.44 70 SER A CA 1
ATOM 545 C C . SER A 1 70 ? -16.687 7.341 2.031 1.00 81.44 70 SER A C 1
ATOM 547 O O . SER A 1 70 ? -17.073 7.141 3.180 1.00 81.44 70 SER A O 1
ATOM 549 N N . THR A 1 71 ? -17.351 6.894 0.963 1.00 84.12 71 THR A N 1
ATOM 550 C CA . THR A 1 71 ? -18.603 6.130 1.033 1.00 84.12 71 THR A CA 1
ATOM 551 C C . THR A 1 71 ? -18.322 4.650 1.250 1.00 84.12 71 THR A C 1
ATOM 553 O O . THR A 1 71 ? -18.962 4.012 2.082 1.00 84.12 71 THR A O 1
ATOM 556 N N . THR A 1 72 ? -17.362 4.101 0.503 1.00 84.19 72 THR A N 1
ATOM 557 C CA . THR A 1 72 ? -17.036 2.668 0.548 1.00 84.19 72 THR A CA 1
ATOM 558 C C . THR A 1 72 ? -15.864 2.344 1.467 1.00 84.19 72 THR A C 1
ATOM 560 O O . THR A 1 72 ? -15.675 1.181 1.797 1.00 84.19 72 THR A O 1
ATOM 563 N N . GLY A 1 73 ? -15.072 3.337 1.883 1.00 83.62 73 GLY A N 1
ATOM 564 C CA . GLY A 1 73 ? -13.838 3.129 2.645 1.00 83.62 73 GLY A CA 1
ATOM 565 C C . GLY A 1 73 ? -12.676 2.594 1.801 1.00 83.62 73 GLY A C 1
ATOM 566 O O . GLY A 1 73 ? -11.592 2.364 2.341 1.00 83.62 73 GLY A O 1
ATOM 567 N N . LEU A 1 74 ? -12.884 2.418 0.491 1.00 88.62 74 LEU A N 1
ATOM 568 C CA . LEU A 1 74 ? -11.885 1.951 -0.459 1.00 88.62 74 LEU A CA 1
ATOM 569 C C . LEU A 1 74 ? -10.763 2.975 -0.616 1.00 88.62 74 LEU A C 1
ATOM 571 O O . LEU A 1 74 ? -11.002 4.155 -0.878 1.00 88.62 74 LEU A O 1
ATOM 575 N N . MET A 1 75 ? -9.527 2.494 -0.541 1.00 91.25 75 MET A N 1
ATOM 576 C CA . MET A 1 75 ? -8.348 3.273 -0.893 1.00 91.25 75 MET A CA 1
ATOM 577 C C . MET A 1 75 ? -7.670 2.691 -2.123 1.00 91.25 75 MET A C 1
ATOM 579 O O . MET A 1 75 ? -7.393 1.495 -2.168 1.00 91.25 75 MET A O 1
ATOM 583 N N . THR A 1 76 ? -7.362 3.542 -3.097 1.00 92.75 76 THR A N 1
ATOM 584 C CA . THR A 1 76 ? -6.620 3.167 -4.300 1.00 92.75 76 THR A CA 1
ATOM 585 C C . THR A 1 76 ? -5.305 3.928 -4.367 1.00 92.75 76 THR A C 1
ATOM 587 O O . THR A 1 76 ? -5.282 5.151 -4.265 1.00 92.75 76 THR A O 1
ATOM 590 N N . VAL A 1 77 ? -4.208 3.204 -4.570 1.00 93.00 77 VAL A N 1
ATOM 591 C CA . VAL A 1 77 ? -2.867 3.764 -4.757 1.00 93.00 77 VAL A CA 1
ATOM 592 C C . VAL A 1 77 ? -2.418 3.482 -6.180 1.00 93.00 77 VAL A C 1
ATOM 594 O O . VAL A 1 77 ? -2.398 2.330 -6.622 1.00 93.00 77 VAL A O 1
ATOM 597 N N . HIS A 1 78 ? -2.052 4.537 -6.896 1.00 93.19 78 HIS A N 1
ATOM 598 C CA . HIS A 1 78 ? -1.540 4.473 -8.256 1.00 93.19 78 HIS A CA 1
ATOM 599 C C . HIS A 1 78 ? -0.014 4.486 -8.212 1.00 93.19 78 HIS A C 1
ATOM 601 O O . HIS A 1 78 ? 0.590 5.424 -7.688 1.00 93.19 78 HIS A O 1
ATOM 607 N N . ILE A 1 79 ? 0.603 3.442 -8.764 1.00 92.56 79 ILE A N 1
ATOM 608 C CA . ILE A 1 79 ? 2.056 3.249 -8.751 1.00 92.56 79 ILE A CA 1
ATOM 609 C C . ILE A 1 79 ? 2.598 2.912 -10.138 1.00 92.56 79 ILE A C 1
ATOM 611 O O . ILE A 1 79 ? 1.917 2.308 -10.972 1.00 92.56 79 ILE A O 1
ATOM 615 N N . GLY A 1 80 ? 3.846 3.308 -10.376 1.00 93.00 80 GLY A N 1
ATOM 616 C CA . GLY A 1 80 ? 4.604 2.951 -11.571 1.00 93.00 80 GLY A CA 1
ATOM 617 C C . GLY A 1 80 ? 5.392 1.651 -11.406 1.00 93.00 80 GLY A C 1
ATOM 618 O O . GLY A 1 80 ? 5.178 0.873 -10.477 1.00 93.00 80 GLY A O 1
ATOM 619 N N . SER A 1 81 ? 6.332 1.427 -12.322 1.00 93.88 81 SER A N 1
ATOM 620 C CA . SER A 1 81 ? 7.291 0.327 -12.238 1.00 93.88 81 SER A CA 1
ATOM 621 C C . SER A 1 81 ? 8.209 0.491 -11.030 1.00 93.88 81 SER A C 1
ATOM 623 O O . SER A 1 81 ? 8.752 1.575 -10.820 1.00 93.88 81 SER A O 1
ATOM 625 N N . GLY A 1 82 ? 8.445 -0.588 -10.289 1.00 93.81 82 GLY A N 1
ATOM 626 C CA . GLY A 1 82 ? 9.269 -0.536 -9.088 1.00 93.81 82 GLY A CA 1
ATOM 627 C C . GLY A 1 82 ? 8.980 -1.663 -8.108 1.00 93.81 82 GLY A C 1
ATOM 628 O O . GLY A 1 82 ? 8.147 -2.542 -8.352 1.00 93.81 82 GLY A O 1
ATOM 629 N N . GLN A 1 83 ? 9.700 -1.632 -6.994 1.00 94.88 83 GLN A N 1
ATOM 630 C CA . GLN A 1 83 ? 9.447 -2.467 -5.827 1.00 94.88 83 GLN A CA 1
ATOM 631 C C . GLN A 1 83 ? 8.915 -1.572 -4.720 1.00 94.88 83 GLN A C 1
ATOM 633 O O . GLN A 1 83 ? 9.490 -0.515 -4.476 1.00 94.88 83 GLN A O 1
ATOM 638 N N . TYR A 1 84 ? 7.834 -2.002 -4.080 1.00 92.88 84 TYR A N 1
ATOM 639 C CA . TYR A 1 84 ? 7.192 -1.244 -3.016 1.00 92.88 84 TYR A CA 1
ATOM 640 C C . TYR A 1 84 ? 6.847 -2.163 -1.852 1.00 92.88 84 TYR A C 1
ATOM 642 O O . TYR A 1 84 ? 6.474 -3.328 -2.050 1.00 92.88 84 TYR A O 1
ATOM 650 N N . GLU A 1 85 ? 6.936 -1.609 -0.650 1.00 93.44 85 GLU A N 1
ATOM 651 C CA . GLU A 1 85 ? 6.495 -2.246 0.583 1.00 93.44 85 GLU A CA 1
ATOM 652 C C . GLU A 1 85 ? 5.517 -1.314 1.297 1.00 93.44 85 GLU A C 1
ATOM 654 O O . GLU A 1 85 ? 5.913 -0.294 1.853 1.00 93.44 85 GLU A O 1
ATOM 659 N N . PHE A 1 86 ? 4.234 -1.670 1.264 1.00 92.19 86 PHE A N 1
ATOM 660 C CA . PHE A 1 86 ? 3.161 -0.909 1.888 1.00 92.19 86 PHE A CA 1
ATOM 661 C C . PHE A 1 86 ? 2.738 -1.545 3.201 1.00 92.19 86 PHE A C 1
ATOM 663 O O . PHE A 1 86 ? 2.346 -2.710 3.230 1.00 92.19 86 PHE A O 1
ATOM 670 N N . GLN A 1 87 ? 2.718 -0.759 4.267 1.00 91.94 87 GLN A N 1
ATOM 671 C CA . GLN A 1 87 ? 2.054 -1.109 5.509 1.00 91.94 87 GLN A CA 1
ATOM 672 C C . GLN A 1 87 ? 0.757 -0.305 5.635 1.00 91.94 87 GLN A C 1
ATOM 674 O O . GLN A 1 87 ? 0.774 0.914 5.813 1.00 91.94 87 GLN A O 1
ATOM 679 N N . ALA A 1 88 ? -0.373 -1.001 5.521 1.00 91.06 88 ALA A N 1
ATOM 680 C CA . ALA A 1 88 ? -1.706 -0.431 5.674 1.00 91.06 88 ALA A CA 1
ATOM 681 C C . ALA A 1 88 ? -2.217 -0.665 7.098 1.00 91.06 88 ALA A C 1
ATOM 683 O O . ALA A 1 88 ? -2.297 -1.810 7.545 1.00 91.06 88 ALA A O 1
ATOM 684 N N . LEU A 1 89 ? -2.567 0.417 7.793 1.00 90.31 89 LEU A N 1
ATOM 685 C CA . LEU A 1 89 ? -3.146 0.404 9.136 1.00 90.31 89 LEU A CA 1
ATOM 686 C C . LEU A 1 89 ? -4.657 0.588 9.052 1.00 90.31 89 LEU A C 1
ATOM 688 O O . LEU A 1 89 ? -5.129 1.539 8.429 1.00 90.31 89 LEU A O 1
ATOM 692 N N . TRP A 1 90 ? -5.402 -0.289 9.715 1.00 88.94 90 TRP A N 1
ATOM 693 C CA . TRP A 1 90 ? -6.862 -0.303 9.714 1.00 88.94 90 TRP A CA 1
ATOM 694 C C . TRP A 1 90 ? -7.433 0.139 11.064 1.00 88.94 90 TRP A C 1
ATOM 696 O O . TRP A 1 90 ? -6.858 -0.148 12.118 1.00 88.94 90 TRP A O 1
ATOM 706 N N . GLN A 1 91 ? -8.578 0.821 11.022 1.00 85.75 91 GLN A N 1
ATOM 707 C CA . GLN A 1 91 ? -9.400 1.181 12.183 1.00 85.75 91 GLN A CA 1
ATOM 708 C C . GLN A 1 91 ? -10.867 0.850 11.932 1.00 85.75 91 GLN A C 1
ATOM 710 O O . GLN A 1 91 ? -11.268 0.890 10.743 1.00 85.75 91 GLN A O 1
#

Secondary structure (DSSP, 8-state):
-EEEEE-TT-SSTTEEEEEEEEPTT--EEEEE--SSTT--EEEEEETTEEEEESSS-----TT-EEEE-TTT--EEEEE-SEEEEEEEEE-